Protein AF-A0A5T6Q8S5-F1 (afdb_monomer_lite)

Radius of gyration: 16.53 Å; chains: 1; bounding box: 40×35×41 Å

InterPro domains:
  IPR025686 Glucosyl transferase II [PF14264] (24-165)

Structure (mmCIF, N/CA/C/O backbone):
data_AF-A0A5T6Q8S5-F1
#
_entry.id   AF-A0A5T6Q8S5-F1
#
loop_
_atom_site.group_PDB
_atom_site.id
_atom_site.type_symbol
_atom_site.label_atom_id
_atom_site.label_alt_id
_atom_site.label_comp_id
_atom_site.label_asym_id
_atom_site.label_entity_id
_atom_site.label_seq_id
_atom_site.pdbx_PDB_ins_code
_atom_site.Cartn_x
_atom_site.Cartn_y
_atom_site.Cartn_z
_atom_site.occupancy
_atom_site.B_iso_or_equiv
_atom_site.auth_seq_id
_atom_site.auth_comp_id
_atom_site.auth_asym_id
_atom_site.auth_atom_id
_atom_site.pdbx_PDB_model_num
ATOM 1 N N . MET A 1 1 ? -15.394 -7.074 6.960 1.00 57.47 1 MET A N 1
ATOM 2 C CA . MET A 1 1 ? -15.512 -5.725 7.552 1.00 57.47 1 MET A CA 1
ATOM 3 C C . MET A 1 1 ? -16.306 -4.875 6.582 1.00 57.47 1 MET A C 1
ATOM 5 O O . MET A 1 1 ? -15.995 -4.905 5.400 1.00 57.47 1 MET A O 1
ATOM 9 N N . THR A 1 2 ? -17.356 -4.201 7.037 1.00 74.12 2 THR A N 1
ATOM 10 C CA . THR A 1 2 ? -18.148 -3.281 6.209 1.00 74.12 2 THR A CA 1
ATOM 11 C C . THR A 1 2 ? -17.717 -1.857 6.530 1.00 74.12 2 THR A C 1
ATOM 13 O O . THR A 1 2 ? -17.893 -1.431 7.667 1.00 74.12 2 THR A O 1
ATOM 16 N N . PHE A 1 3 ? -17.139 -1.140 5.562 1.00 82.19 3 PHE A N 1
ATOM 17 C CA . PHE A 1 3 ? -16.730 0.253 5.758 1.00 82.19 3 PHE A CA 1
ATOM 18 C C . PHE A 1 3 ? -17.935 1.134 6.076 1.00 82.19 3 PHE A C 1
ATOM 20 O O . PHE A 1 3 ? -18.895 1.192 5.294 1.00 82.19 3 PHE A O 1
ATOM 27 N N . ASN A 1 4 ? -17.869 1.828 7.210 1.00 88.19 4 ASN A N 1
ATOM 28 C CA . ASN A 1 4 ? -18.892 2.786 7.600 1.00 88.19 4 ASN A CA 1
ATOM 29 C C . ASN A 1 4 ? -18.729 4.102 6.805 1.00 88.19 4 ASN A C 1
ATOM 31 O O . ASN A 1 4 ? -17.845 4.245 5.954 1.00 88.19 4 ASN A O 1
ATOM 35 N N . ARG A 1 5 ? -19.622 5.075 7.024 1.00 90.00 5 ARG A N 1
ATOM 36 C CA . ARG A 1 5 ? -19.560 6.369 6.320 1.00 90.00 5 ARG A CA 1
ATOM 37 C C . ARG A 1 5 ? -18.253 7.117 6.610 1.00 90.00 5 ARG A C 1
ATOM 39 O O . ARG A 1 5 ? -17.670 7.669 5.679 1.00 90.00 5 ARG A O 1
ATOM 46 N N . ASN A 1 6 ? -17.795 7.096 7.860 1.00 90.62 6 ASN A N 1
ATOM 47 C CA . ASN A 1 6 ? -16.577 7.777 8.297 1.00 90.62 6 ASN A CA 1
ATOM 48 C C . ASN A 1 6 ? -15.329 7.146 7.670 1.00 90.62 6 ASN A C 1
ATOM 50 O O . ASN A 1 6 ? -14.449 7.874 7.230 1.00 90.62 6 ASN A O 1
ATOM 54 N N . ASP A 1 7 ? -15.285 5.822 7.510 1.00 92.00 7 ASP A N 1
ATOM 55 C CA . ASP A 1 7 ? -14.191 5.129 6.827 1.00 92.00 7 ASP A CA 1
ATOM 56 C C . ASP A 1 7 ? -14.129 5.496 5.343 1.00 92.00 7 ASP A C 1
ATOM 58 O O . ASP A 1 7 ? -13.052 5.736 4.808 1.00 92.00 7 ASP A O 1
ATOM 62 N N . LYS A 1 8 ? -15.282 5.584 4.668 1.00 92.38 8 LYS A N 1
ATOM 63 C CA . LYS A 1 8 ? -15.334 6.001 3.256 1.00 92.38 8 LYS A CA 1
ATOM 64 C C . LYS A 1 8 ? -14.854 7.441 3.082 1.00 92.38 8 LYS A C 1
ATOM 66 O O . LYS A 1 8 ? -14.092 7.721 2.159 1.00 92.38 8 LYS A O 1
ATOM 71 N N . MET A 1 9 ? -15.278 8.341 3.973 1.00 93.75 9 MET A N 1
ATOM 72 C CA . MET A 1 9 ? -14.815 9.731 3.976 1.00 93.75 9 MET A CA 1
ATOM 73 C C . MET A 1 9 ? -13.316 9.816 4.273 1.00 93.75 9 MET A C 1
ATOM 75 O O . MET A 1 9 ? -12.596 10.484 3.536 1.00 93.75 9 MET A O 1
ATOM 79 N N . PHE A 1 10 ? -12.841 9.083 5.283 1.00 96.06 10 PHE A N 1
ATOM 80 C CA . PHE A 1 10 ? -11.426 8.968 5.619 1.00 96.06 10 PHE A CA 1
ATOM 81 C C . PHE A 1 10 ? -10.603 8.504 4.416 1.00 96.06 10 PHE A C 1
ATOM 83 O O . PHE A 1 10 ? -9.681 9.205 4.020 1.00 96.06 10 PHE A O 1
ATOM 90 N N . VAL A 1 11 ? -10.960 7.373 3.795 1.00 96.44 11 VAL A N 1
ATOM 91 C CA . VAL A 1 11 ? -10.234 6.822 2.640 1.00 96.44 11 VAL A CA 1
ATOM 92 C C . VAL A 1 11 ? -10.198 7.833 1.499 1.00 96.44 11 VAL A C 1
ATOM 94 O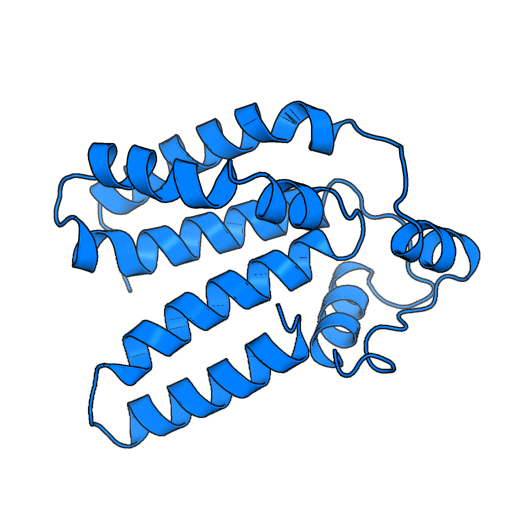 O . VAL A 1 11 ? -9.129 8.084 0.956 1.00 96.44 11 VAL A O 1
ATOM 97 N N . SER A 1 12 ? -11.332 8.455 1.162 1.00 95.38 12 SER A N 1
ATOM 98 C CA . SER A 1 12 ? -11.398 9.429 0.067 1.00 95.38 12 SER A CA 1
ATOM 99 C C . SER A 1 12 ? -10.518 10.654 0.324 1.00 95.38 12 SER A C 1
ATOM 101 O O . SER A 1 12 ? -9.769 11.067 -0.561 1.00 95.38 12 SER A O 1
ATOM 103 N N . ILE A 1 13 ? -10.611 11.250 1.515 1.00 95.94 13 ILE A N 1
ATOM 104 C CA . ILE A 1 13 ? -9.865 12.464 1.870 1.00 95.94 13 ILE A CA 1
ATOM 105 C C . ILE A 1 13 ? -8.377 12.142 1.992 1.00 95.94 13 ILE A C 1
ATOM 107 O O . ILE A 1 13 ? -7.543 12.831 1.408 1.00 95.94 13 ILE A O 1
ATOM 111 N N . PHE A 1 14 ? -8.042 11.075 2.715 1.00 97.12 14 PHE A N 1
ATOM 112 C CA . PHE A 1 14 ? -6.662 10.718 2.994 1.00 97.12 14 PHE A CA 1
ATOM 113 C C . PHE A 1 14 ? -5.923 10.264 1.737 1.00 97.12 14 PHE A C 1
ATOM 115 O O . PHE A 1 14 ? -4.826 10.749 1.484 1.00 97.12 14 PHE A O 1
ATOM 122 N N . LEU A 1 15 ? -6.539 9.425 0.895 1.00 97.25 15 LEU A N 1
ATOM 123 C CA . LEU A 1 15 ? -5.945 9.028 -0.384 1.00 97.25 15 LEU A CA 1
ATOM 124 C C . LEU A 1 15 ? -5.685 10.244 -1.280 1.00 97.25 15 LEU A C 1
ATOM 126 O O . LEU A 1 15 ? -4.617 10.341 -1.874 1.00 97.25 15 LEU A O 1
ATOM 130 N N . SER A 1 16 ? -6.620 11.199 -1.328 1.00 96.69 16 SER A N 1
ATOM 131 C CA . SER A 1 16 ? -6.440 12.435 -2.100 1.00 96.69 16 SER A CA 1
ATOM 132 C C . SER A 1 16 ? -5.249 13.251 -1.588 1.00 96.69 16 SER A C 1
ATOM 134 O O . SER A 1 16 ? -4.410 13.674 -2.378 1.00 96.69 16 SER A O 1
ATOM 136 N N . LEU A 1 17 ? -5.134 13.435 -0.268 1.00 96.88 17 LEU A N 1
ATOM 137 C CA . LEU A 1 17 ? -4.013 14.156 0.345 1.00 96.88 17 LEU A CA 1
ATOM 138 C C . LEU A 1 17 ? -2.671 13.469 0.085 1.00 96.88 17 LEU A C 1
ATOM 140 O O . LEU A 1 17 ? -1.695 14.134 -0.255 1.00 96.88 17 LEU A O 1
ATOM 144 N N . VAL A 1 18 ? -2.626 12.145 0.210 1.00 96.88 18 VAL A N 1
ATOM 145 C CA . VAL A 1 18 ? -1.412 11.356 -0.005 1.00 96.88 18 VAL A CA 1
ATOM 146 C C . VAL A 1 18 ? -0.983 11.385 -1.472 1.00 96.88 18 VAL A C 1
ATOM 148 O O . VAL A 1 18 ? 0.205 11.530 -1.745 1.00 96.88 18 VAL A O 1
ATOM 151 N N . LEU A 1 19 ? -1.922 11.330 -2.421 1.00 96.00 19 LEU A N 1
ATOM 152 C CA . LEU A 1 19 ? -1.626 11.486 -3.850 1.00 96.00 19 LEU A CA 1
ATOM 153 C C . LEU A 1 19 ? -1.123 12.894 -4.189 1.00 96.00 19 LEU A C 1
ATOM 155 O O . LEU A 1 19 ? -0.191 13.029 -4.974 1.00 96.00 19 LEU A O 1
ATOM 159 N N . ILE A 1 20 ? -1.695 13.938 -3.579 1.00 96.12 20 ILE A N 1
ATOM 160 C CA . ILE A 1 20 ? -1.201 15.317 -3.737 1.00 96.12 20 ILE A CA 1
ATOM 161 C C . ILE A 1 20 ? 0.223 15.435 -3.187 1.00 96.12 20 ILE A C 1
ATOM 163 O O . ILE A 1 20 ? 1.097 15.998 -3.840 1.00 96.12 20 ILE A O 1
ATOM 167 N N . TYR A 1 21 ? 0.470 14.882 -2.001 1.00 95.62 21 TYR A N 1
ATOM 168 C CA . TYR A 1 21 ? 1.780 14.919 -1.356 1.00 95.62 21 TYR A CA 1
ATOM 169 C C . TYR A 1 21 ? 2.853 14.163 -2.151 1.00 95.62 21 TYR A C 1
ATOM 171 O O . TYR A 1 21 ? 3.963 14.656 -2.324 1.00 95.62 21 TYR A O 1
ATOM 179 N N . THR A 1 22 ? 2.506 12.988 -2.678 1.00 95.69 22 THR A N 1
ATOM 180 C CA . THR A 1 22 ? 3.408 12.129 -3.464 1.00 95.69 22 THR A CA 1
ATOM 181 C C . THR A 1 22 ? 3.411 12.459 -4.957 1.00 95.69 22 THR A C 1
ATOM 183 O O . THR A 1 22 ? 4.074 11.776 -5.735 1.00 95.69 22 THR A O 1
ATOM 186 N N . PHE A 1 23 ? 2.739 13.536 -5.378 1.00 95.75 23 PHE A N 1
ATOM 187 C CA . PHE A 1 23 ? 2.680 13.957 -6.778 1.00 95.75 23 PHE A CA 1
ATOM 188 C C . PHE A 1 23 ? 4.058 14.096 -7.455 1.00 95.75 23 PHE A C 1
ATOM 190 O O . PHE A 1 23 ? 4.203 13.627 -8.588 1.00 95.75 23 PHE A O 1
ATOM 197 N N . PRO A 1 24 ? 5.104 14.642 -6.797 1.00 93.88 24 PRO A N 1
ATOM 198 C CA . PRO A 1 24 ? 6.442 14.664 -7.383 1.00 93.88 24 PRO A CA 1
ATOM 199 C C . PRO A 1 24 ? 6.972 13.261 -7.712 1.00 93.88 24 PRO A C 1
ATOM 201 O O . PRO A 1 24 ? 7.525 13.063 -8.791 1.00 93.88 24 PRO A O 1
ATOM 204 N N . LEU A 1 25 ? 6.730 12.273 -6.843 1.00 94.25 25 LEU A N 1
ATOM 205 C CA . LEU A 1 25 ? 7.166 10.886 -7.043 1.00 94.25 25 LEU A CA 1
ATOM 206 C C . LEU A 1 25 ? 6.424 10.219 -8.209 1.00 94.25 25 LEU A C 1
ATOM 208 O O . LEU A 1 25 ? 7.026 9.475 -8.976 1.00 94.25 25 LEU A O 1
ATOM 212 N N . LEU A 1 26 ? 5.142 10.547 -8.409 1.00 92.50 26 LEU A N 1
ATOM 213 C CA . LEU A 1 26 ? 4.349 10.047 -9.543 1.00 92.50 26 LEU A CA 1
ATOM 214 C C . LEU A 1 26 ? 4.885 10.514 -10.906 1.00 92.50 26 LEU A C 1
ATOM 216 O O . LEU A 1 26 ? 4.607 9.880 -11.922 1.00 92.50 26 LEU A O 1
ATOM 220 N N . THR A 1 27 ? 5.628 11.623 -10.937 1.00 90.69 27 THR A N 1
ATOM 221 C CA . THR A 1 27 ? 6.191 12.210 -12.167 1.00 90.69 27 THR A CA 1
ATOM 222 C C . THR A 1 27 ? 7.703 12.007 -12.295 1.00 90.69 27 THR A C 1
ATOM 224 O O . THR A 1 27 ? 8.291 12.337 -13.329 1.00 90.69 27 THR A O 1
ATOM 227 N N . GLN A 1 28 ? 8.343 11.441 -11.270 1.00 88.06 28 GLN A N 1
ATOM 228 C CA . GLN A 1 28 ? 9.780 11.217 -11.231 1.00 88.06 28 GLN A CA 1
ATOM 229 C C . GLN A 1 28 ? 10.208 10.135 -12.229 1.00 88.06 28 GLN A C 1
ATOM 231 O O . GLN A 1 28 ? 9.657 9.038 -12.288 1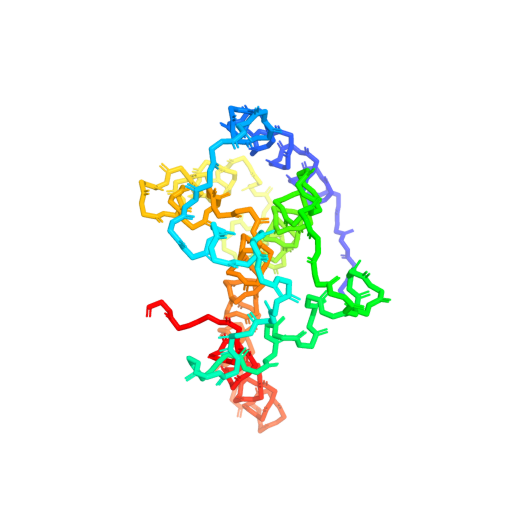.00 88.06 28 GLN A O 1
ATOM 236 N N . GLN A 1 29 ? 11.268 10.427 -12.984 1.00 82.75 29 GLN A N 1
ATOM 237 C CA . GLN A 1 29 ? 11.864 9.478 -13.932 1.00 82.75 29 GLN A CA 1
ATOM 238 C C . GLN A 1 29 ? 13.159 8.836 -13.419 1.00 82.75 29 GLN A C 1
ATOM 240 O O . GLN A 1 29 ? 13.658 7.901 -14.041 1.00 82.75 29 GLN A O 1
ATOM 245 N N . ALA A 1 30 ? 13.697 9.315 -12.296 1.00 88.19 30 ALA A N 1
ATOM 246 C CA . ALA A 1 30 ? 14.935 8.806 -11.720 1.00 88.19 30 ALA A CA 1
ATOM 247 C C . ALA A 1 30 ? 14.744 7.420 -11.086 1.00 88.19 30 ALA A C 1
ATOM 249 O O . ALA A 1 30 ? 13.735 7.169 -10.429 1.00 88.19 30 ALA A O 1
ATOM 250 N N . TYR A 1 31 ? 15.743 6.561 -11.279 1.00 91.81 31 TYR A N 1
ATOM 251 C CA . TYR A 1 31 ? 15.834 5.228 -10.692 1.00 91.81 31 TYR A CA 1
ATOM 252 C C . TYR A 1 31 ? 16.733 5.247 -9.457 1.00 91.81 31 TYR A C 1
ATOM 254 O O . TYR A 1 31 ? 17.793 5.880 -9.478 1.00 91.81 31 TYR A O 1
ATOM 262 N N . TYR A 1 32 ? 16.353 4.497 -8.424 1.00 90.62 32 TYR A N 1
ATOM 263 C CA . TYR A 1 32 ? 17.302 4.081 -7.393 1.00 90.62 32 TYR A CA 1
ATOM 264 C C . TYR A 1 32 ? 18.249 3.010 -7.940 1.00 90.62 32 TYR A C 1
ATOM 266 O O . TYR A 1 32 ? 18.016 2.437 -9.005 1.00 90.62 32 TYR A O 1
ATOM 274 N N . ILE A 1 33 ? 19.337 2.730 -7.219 1.00 89.50 33 ILE A N 1
ATOM 275 C CA . ILE A 1 33 ? 20.350 1.763 -7.665 1.00 89.50 33 ILE A CA 1
ATOM 276 C C . ILE A 1 33 ? 19.756 0.357 -7.874 1.00 89.50 33 ILE A C 1
ATOM 278 O O . ILE A 1 33 ? 20.053 -0.296 -8.876 1.00 89.50 33 ILE A O 1
ATOM 282 N N . ASP A 1 34 ? 18.828 -0.047 -7.004 1.00 87.44 34 ASP A N 1
ATOM 283 C CA . ASP A 1 34 ? 18.099 -1.316 -7.097 1.00 87.44 34 ASP A CA 1
ATOM 284 C C . ASP A 1 34 ? 17.120 -1.348 -8.279 1.00 87.44 34 ASP A C 1
ATOM 286 O O . ASP A 1 34 ? 16.980 -2.383 -8.945 1.00 87.44 34 ASP A O 1
ATOM 290 N N . ASP A 1 35 ? 16.473 -0.213 -8.566 1.00 93.12 35 ASP A N 1
ATOM 291 C CA . ASP A 1 35 ? 15.563 -0.068 -9.702 1.00 93.12 35 ASP A CA 1
ATOM 292 C C . ASP A 1 35 ? 16.338 -0.080 -11.030 1.00 93.12 35 ASP A C 1
ATOM 294 O O . ASP A 1 35 ? 15.883 -0.661 -12.016 1.00 93.12 35 ASP A O 1
ATOM 298 N N . LEU A 1 36 ? 17.531 0.528 -11.064 1.00 92.94 36 LEU A N 1
ATOM 299 C CA . LEU A 1 36 ? 18.382 0.570 -12.251 1.00 92.94 36 LEU A CA 1
ATOM 300 C C . LEU A 1 36 ? 18.786 -0.843 -12.677 1.00 92.94 36 LEU A C 1
ATOM 302 O O . LEU A 1 36 ? 18.630 -1.190 -13.847 1.00 92.94 36 LEU A O 1
ATOM 306 N N . GLY A 1 37 ? 19.239 -1.683 -11.741 1.00 91.31 37 GLY A N 1
ATOM 307 C CA . GLY A 1 37 ? 19.571 -3.078 -12.041 1.00 91.31 37 GLY A CA 1
ATOM 308 C C . GLY A 1 37 ? 18.385 -3.837 -12.645 1.00 91.31 37 GLY A C 1
ATOM 309 O O . GLY A 1 37 ? 18.526 -4.508 -13.668 1.00 91.31 37 GLY A O 1
ATOM 310 N N . ARG A 1 38 ? 17.188 -3.662 -12.081 1.00 92.38 38 ARG A N 1
ATOM 311 C CA . ARG A 1 38 ? 15.953 -4.285 -12.588 1.00 92.38 38 ARG A CA 1
ATOM 312 C C . ARG A 1 38 ? 15.572 -3.784 -13.969 1.00 92.38 38 ARG A C 1
ATOM 314 O O . ARG A 1 38 ? 15.249 -4.593 -14.831 1.00 92.38 38 ARG A O 1
ATOM 321 N N . SER A 1 39 ? 15.696 -2.480 -14.202 1.00 92.88 39 SER A N 1
ATOM 322 C CA . SER A 1 39 ? 15.410 -1.866 -15.500 1.00 92.88 39 SER A CA 1
ATOM 323 C C . SER A 1 39 ? 16.329 -2.372 -16.619 1.00 92.88 39 SER A C 1
ATOM 325 O O . SER A 1 39 ? 15.909 -2.444 -17.771 1.00 92.88 39 SER A O 1
ATOM 327 N N . LEU A 1 40 ? 17.572 -2.744 -16.285 1.00 92.88 40 LEU A N 1
ATOM 328 C CA . LEU A 1 40 ? 18.569 -3.212 -17.248 1.00 92.88 40 LEU A CA 1
ATOM 329 C C . LEU A 1 40 ? 18.469 -4.718 -17.512 1.00 92.88 40 LEU A C 1
ATOM 331 O O . LEU A 1 40 ? 18.596 -5.146 -18.657 1.00 92.88 40 LEU A O 1
ATOM 335 N N . TYR A 1 41 ? 18.270 -5.519 -16.463 1.00 92.56 41 TYR A N 1
ATOM 336 C CA . TYR A 1 41 ? 18.345 -6.981 -16.551 1.00 92.56 41 TYR A CA 1
ATOM 337 C C . TYR A 1 41 ? 16.979 -7.675 -16.583 1.00 92.56 41 TYR A C 1
ATOM 339 O O . TYR A 1 41 ? 16.905 -8.842 -16.962 1.00 92.56 41 TYR A O 1
ATOM 347 N N . GLY A 1 42 ? 15.899 -7.0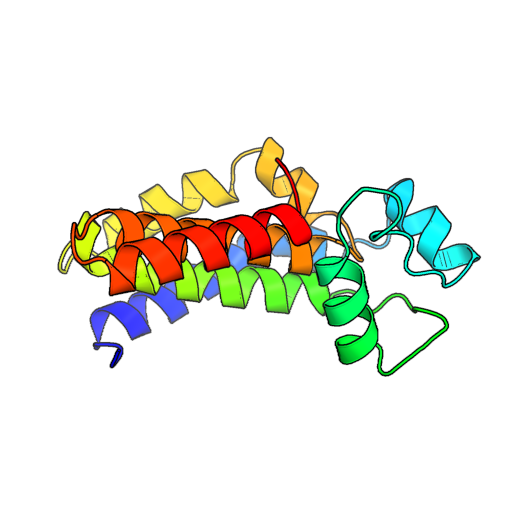01 -16.176 1.00 92.25 42 GLY A N 1
ATOM 348 C CA . GLY A 1 42 ? 14.544 -7.558 -16.192 1.00 92.25 42 GLY A CA 1
ATOM 349 C C . GLY A 1 42 ? 14.326 -8.746 -15.244 1.00 92.25 42 GLY A C 1
ATOM 350 O O . GLY A 1 42 ? 13.369 -9.503 -15.420 1.00 92.25 42 GLY A O 1
ATOM 351 N N . GLY A 1 43 ? 15.205 -8.936 -14.258 1.00 92.12 43 GLY A N 1
ATOM 352 C CA . GLY A 1 43 ? 15.095 -9.977 -13.232 1.00 92.12 43 GLY A CA 1
ATOM 353 C C . GLY A 1 43 ? 14.368 -9.491 -11.977 1.00 92.12 43 GLY A C 1
ATOM 354 O O . GLY A 1 43 ? 14.398 -8.306 -11.670 1.00 92.12 43 GLY A O 1
ATOM 355 N N . LEU A 1 44 ? 13.744 -10.412 -11.235 1.00 90.50 44 LEU A N 1
ATOM 356 C CA . LEU A 1 44 ? 13.039 -10.103 -9.982 1.00 90.50 44 LEU A CA 1
ATOM 357 C C . LEU A 1 44 ? 14.026 -9.768 -8.844 1.00 90.50 44 LEU A C 1
ATOM 359 O O . LEU A 1 44 ? 14.042 -8.658 -8.315 1.00 90.50 44 LEU A O 1
ATOM 363 N N . GLY A 1 45 ? 14.898 -10.719 -8.492 1.00 90.06 45 GLY A N 1
ATOM 364 C CA . GLY A 1 45 ? 16.005 -10.528 -7.545 1.00 90.06 45 GLY A CA 1
ATOM 365 C C . GLY A 1 45 ? 15.606 -10.238 -6.089 1.00 90.06 45 GLY A C 1
ATOM 366 O O . GLY A 1 45 ? 16.482 -9.974 -5.264 1.00 90.06 45 GLY A O 1
ATOM 367 N N . TRP A 1 46 ? 14.317 -10.258 -5.723 1.00 94.69 46 TRP A N 1
ATOM 368 C CA . TRP A 1 46 ? 13.899 -10.035 -4.335 1.00 94.69 46 TRP A CA 1
ATOM 369 C C . TRP A 1 46 ? 14.062 -11.294 -3.483 1.00 94.69 46 TRP A C 1
ATOM 371 O O . TRP A 1 46 ? 14.477 -11.183 -2.328 1.00 94.69 46 TRP A O 1
ATOM 381 N N . SER A 1 47 ? 13.848 -12.492 -4.042 1.00 94.75 47 SER A N 1
ATOM 382 C CA . SER A 1 47 ? 14.074 -13.757 -3.317 1.00 94.75 47 SER A CA 1
ATOM 383 C C . SER A 1 47 ? 15.500 -13.907 -2.780 1.00 94.75 47 SER A C 1
ATOM 385 O O . SER A 1 47 ? 15.676 -14.401 -1.668 1.00 94.75 47 SER A O 1
ATOM 387 N N . GLU A 1 48 ? 16.512 -13.438 -3.517 1.00 92.00 48 GLU A N 1
ATOM 388 C CA . GLU A 1 48 ? 17.923 -13.474 -3.089 1.00 92.00 48 GLU A CA 1
ATOM 389 C C . GLU A 1 48 ? 18.170 -12.644 -1.820 1.00 92.00 48 GLU A C 1
ATOM 391 O O . GLU A 1 48 ? 19.052 -12.956 -1.026 1.00 92.00 48 GLU A O 1
ATOM 396 N N . ASN A 1 49 ? 17.325 -11.638 -1.588 1.00 90.88 49 ASN A N 1
ATOM 397 C CA . ASN A 1 49 ? 17.335 -10.784 -0.405 1.00 90.88 49 ASN A CA 1
ATOM 398 C C . ASN A 1 49 ? 16.341 -11.257 0.672 1.00 90.88 49 ASN A C 1
ATOM 400 O O . ASN A 1 49 ? 15.941 -10.477 1.532 1.00 90.88 49 ASN A O 1
ATOM 404 N N . GLY A 1 50 ? 15.865 -12.505 0.604 1.00 93.69 50 GLY A N 1
ATOM 405 C CA . GLY A 1 50 ? 14.887 -13.037 1.555 1.00 93.69 50 GLY A CA 1
ATOM 406 C C . GLY A 1 50 ? 13.484 -12.440 1.407 1.00 93.69 50 GLY A C 1
ATOM 407 O O . GLY A 1 50 ? 12.696 -12.505 2.349 1.00 93.69 50 GLY A O 1
ATOM 408 N N . ARG A 1 51 ? 13.156 -11.869 0.239 1.00 96.19 51 ARG A N 1
ATOM 409 C CA . ARG A 1 51 ? 11.853 -11.256 -0.069 1.00 96.19 51 ARG A CA 1
ATOM 410 C C . ARG A 1 51 ? 11.082 -12.049 -1.150 1.00 96.19 51 ARG A C 1
ATOM 412 O O . ARG A 1 51 ? 10.752 -11.500 -2.201 1.00 96.19 51 ARG A O 1
ATOM 419 N N . PRO A 1 52 ? 10.783 -13.349 -0.945 1.00 96.94 52 PRO A N 1
ATOM 420 C CA . PRO A 1 52 ? 10.181 -14.192 -1.982 1.00 96.94 52 PRO A CA 1
ATOM 421 C C . PRO A 1 52 ? 8.742 -13.800 -2.336 1.00 96.94 52 PRO A C 1
ATOM 423 O O . PRO A 1 52 ? 8.285 -14.058 -3.448 1.00 96.94 52 PRO A O 1
ATOM 426 N N . LEU A 1 53 ? 8.006 -13.157 -1.422 1.00 97.31 53 LEU A N 1
ATOM 427 C CA . LEU A 1 53 ? 6.647 -12.710 -1.724 1.00 97.31 53 LEU A CA 1
ATOM 428 C C . LEU A 1 53 ? 6.659 -11.478 -2.641 1.00 97.31 53 LEU A C 1
ATOM 430 O O . LEU A 1 53 ? 5.730 -11.303 -3.425 1.00 97.31 53 LEU A O 1
ATOM 434 N N . ALA A 1 54 ? 7.723 -10.667 -2.602 1.00 97.06 54 ALA A N 1
ATOM 435 C CA . ALA A 1 54 ? 7.893 -9.548 -3.525 1.00 97.06 54 ALA A CA 1
ATOM 436 C C . ALA A 1 54 ? 8.064 -10.031 -4.977 1.00 97.06 54 ALA A C 1
ATOM 438 O O . ALA A 1 54 ? 7.386 -9.507 -5.859 1.00 97.06 54 ALA A O 1
ATOM 439 N N . ASP A 1 55 ? 8.855 -11.089 -5.205 1.00 96.69 55 ASP A N 1
ATOM 440 C CA . ASP A 1 55 ? 8.988 -11.745 -6.517 1.00 96.69 55 ASP A CA 1
ATOM 441 C C . ASP A 1 55 ? 7.620 -12.179 -7.068 1.00 96.69 55 ASP A C 1
ATOM 443 O O . ASP A 1 55 ? 7.274 -11.861 -8.205 1.00 96.69 55 ASP A O 1
ATOM 447 N N . VAL A 1 56 ? 6.820 -12.875 -6.250 1.00 97.06 56 VAL A N 1
ATOM 448 C CA . VAL A 1 56 ? 5.494 -13.372 -6.652 1.00 97.06 56 VAL A CA 1
ATOM 449 C C . VAL A 1 56 ? 4.559 -12.222 -7.016 1.00 97.06 56 VAL A C 1
ATOM 451 O O . VAL A 1 56 ? 3.903 -12.267 -8.056 1.00 97.06 56 VAL A O 1
ATOM 454 N N . ILE A 1 57 ? 4.494 -11.183 -6.181 1.00 97.06 57 ILE A N 1
ATOM 455 C CA . ILE A 1 57 ? 3.619 -10.033 -6.430 1.00 97.06 57 ILE A CA 1
ATOM 456 C C . ILE A 1 57 ? 4.032 -9.315 -7.707 1.00 97.06 57 ILE A C 1
ATOM 458 O O . ILE A 1 57 ? 3.170 -9.034 -8.543 1.00 97.06 57 ILE A O 1
ATOM 462 N N . PHE A 1 58 ? 5.329 -9.059 -7.886 1.00 95.81 58 PHE A N 1
ATOM 463 C CA . PHE A 1 58 ? 5.797 -8.338 -9.059 1.00 95.81 58 PHE A CA 1
ATOM 464 C C . PHE A 1 58 ? 5.603 -9.153 -10.345 1.00 95.81 58 PHE A C 1
ATOM 466 O O . PHE A 1 58 ? 5.158 -8.616 -11.356 1.00 95.81 58 PHE A O 1
ATOM 473 N N . TYR A 1 59 ? 5.835 -10.468 -10.298 1.00 96.69 59 TYR A N 1
ATOM 474 C CA . TYR A 1 59 ? 5.562 -11.367 -11.420 1.00 96.69 59 TYR A CA 1
ATOM 475 C C . TYR A 1 59 ? 4.089 -11.324 -11.855 1.00 96.69 59 TYR A C 1
ATOM 477 O O . TYR A 1 59 ? 3.800 -11.274 -13.052 1.00 96.69 59 TYR A O 1
ATOM 485 N N . ILE A 1 60 ? 3.156 -11.306 -10.893 1.00 96.44 60 ILE A N 1
ATOM 486 C CA . ILE A 1 60 ? 1.713 -11.251 -11.169 1.00 96.44 60 ILE A CA 1
ATOM 487 C C . ILE A 1 60 ? 1.327 -9.918 -11.817 1.00 96.44 60 ILE A C 1
ATOM 489 O O . ILE A 1 60 ? 0.657 -9.928 -12.847 1.00 96.44 60 ILE A O 1
ATOM 493 N N . ILE A 1 61 ? 1.741 -8.780 -11.249 1.00 96.12 61 ILE A N 1
ATOM 494 C CA . ILE A 1 61 ? 1.357 -7.460 -11.787 1.00 96.12 61 ILE A CA 1
ATOM 495 C C . ILE A 1 61 ? 2.042 -7.144 -13.124 1.00 96.12 61 ILE A C 1
ATOM 497 O O . ILE A 1 61 ? 1.474 -6.417 -13.933 1.00 96.12 61 ILE A O 1
ATOM 501 N N . ASN A 1 62 ? 3.239 -7.692 -13.362 1.00 95.94 62 ASN A N 1
ATOM 502 C CA . ASN A 1 62 ? 3.980 -7.536 -14.616 1.00 95.94 62 ASN A CA 1
ATOM 503 C C . ASN A 1 62 ? 3.530 -8.530 -15.700 1.00 95.94 62 ASN A C 1
ATOM 505 O O . ASN A 1 62 ? 3.937 -8.402 -16.849 1.00 95.94 62 ASN A O 1
ATOM 509 N N . PHE A 1 63 ? 2.690 -9.513 -15.362 1.00 95.25 63 PHE A N 1
ATOM 510 C CA . PHE A 1 63 ? 2.273 -10.598 -16.258 1.00 95.25 63 PHE A CA 1
ATOM 511 C C . PHE A 1 63 ? 3.433 -11.450 -16.803 1.00 95.25 63 PHE A C 1
ATOM 513 O O . PHE A 1 63 ? 3.377 -11.943 -17.930 1.00 95.25 63 PHE A O 1
ATOM 520 N N . GLY A 1 64 ? 4.473 -11.670 -15.995 1.00 94.19 64 GLY A N 1
ATOM 521 C CA . GLY A 1 64 ? 5.591 -12.548 -16.344 1.00 94.19 64 GLY A CA 1
ATOM 522 C C . GLY A 1 64 ? 6.961 -11.879 -16.289 1.00 94.19 64 GLY A C 1
ATOM 523 O O . GLY A 1 64 ? 7.168 -10.925 -15.542 1.00 94.19 64 GLY A O 1
ATOM 524 N N . LEU A 1 65 ? 7.903 -12.417 -17.072 1.00 93.94 65 LEU A N 1
ATOM 525 C CA . LEU A 1 65 ? 9.279 -11.930 -17.220 1.00 93.94 65 LEU A CA 1
ATOM 526 C C . LEU A 1 65 ? 9.592 -11.624 -18.695 1.00 93.94 65 LEU A C 1
ATOM 528 O O . LEU A 1 65 ? 9.007 -12.270 -19.569 1.00 93.94 65 LEU A O 1
ATOM 532 N N . PRO A 1 66 ? 10.550 -10.725 -18.989 1.00 94.19 66 PRO A N 1
ATOM 533 C CA . PRO A 1 66 ? 11.306 -9.891 -18.045 1.00 94.19 66 PRO A CA 1
ATOM 534 C C . PRO A 1 66 ? 10.427 -8.835 -17.362 1.00 94.19 66 PRO A C 1
ATOM 536 O O . PRO A 1 66 ? 9.409 -8.415 -17.914 1.00 94.19 66 PRO A O 1
ATOM 539 N N . ILE A 1 67 ? 10.809 -8.413 -16.154 1.00 94.50 67 ILE A N 1
ATOM 540 C CA . ILE A 1 67 ? 10.121 -7.296 -15.503 1.00 94.50 67 ILE A CA 1
ATOM 541 C C . ILE A 1 67 ? 10.400 -5.978 -16.213 1.00 94.50 67 ILE A C 1
ATOM 543 O O . ILE A 1 67 ? 11.501 -5.744 -16.706 1.00 94.50 67 ILE A O 1
ATOM 547 N N . THR A 1 68 ? 9.378 -5.130 -16.262 1.00 93.62 68 THR A N 1
ATOM 548 C CA . THR A 1 68 ? 9.419 -3.816 -16.904 1.00 93.62 68 THR A CA 1
ATOM 549 C C . THR A 1 68 ? 9.097 -2.717 -15.898 1.00 93.62 68 THR A C 1
ATOM 551 O O . THR A 1 68 ? 8.530 -2.988 -14.836 1.00 93.62 68 THR A O 1
ATOM 554 N N . ASP A 1 69 ? 9.465 -1.474 -16.214 1.00 93.88 69 ASP A N 1
ATOM 555 C CA . ASP A 1 69 ? 9.080 -0.327 -15.392 1.00 93.88 69 ASP A CA 1
ATOM 556 C C . ASP A 1 69 ? 7.569 -0.076 -15.539 1.00 93.88 69 ASP A C 1
ATOM 558 O O . ASP A 1 69 ? 7.105 0.438 -16.556 1.00 93.88 69 ASP A O 1
ATOM 562 N N . LEU A 1 70 ? 6.807 -0.454 -14.510 1.00 94.88 70 LEU A N 1
ATOM 563 C CA . LEU A 1 70 ? 5.359 -0.241 -14.422 1.00 94.88 70 LEU A CA 1
ATOM 564 C C . LEU A 1 70 ? 4.997 1.115 -13.798 1.00 94.88 70 LEU A C 1
ATOM 566 O O . LEU A 1 70 ? 3.822 1.363 -13.518 1.00 94.88 70 LEU A O 1
ATOM 570 N N . SER A 1 71 ? 5.972 1.986 -13.522 1.00 92.88 71 SER A N 1
ATOM 571 C CA . SER A 1 71 ? 5.719 3.281 -12.886 1.00 92.88 71 SER A CA 1
ATOM 572 C C . SER A 1 71 ? 4.655 4.085 -13.641 1.00 92.88 71 SER A C 1
ATOM 574 O O . SER A 1 71 ? 4.697 4.157 -14.870 1.00 92.88 71 SER A O 1
ATOM 576 N N . PRO A 1 72 ? 3.710 4.732 -12.933 1.00 95.25 72 PRO A N 1
ATOM 577 C CA . PRO A 1 72 ? 3.610 4.882 -11.473 1.00 95.25 72 PRO A CA 1
ATOM 578 C C . PRO A 1 72 ? 2.710 3.832 -10.779 1.00 95.25 72 PRO A C 1
ATOM 580 O O . PRO A 1 72 ? 2.254 4.058 -9.655 1.00 95.25 72 PRO A O 1
ATOM 583 N N . LEU A 1 73 ? 2.402 2.699 -11.424 1.00 96.19 73 LEU A N 1
ATOM 584 C CA . LEU A 1 73 ? 1.431 1.721 -10.915 1.00 96.19 73 LEU A CA 1
ATOM 585 C C . LEU A 1 73 ? 1.785 1.161 -9.522 1.00 96.19 73 LEU A C 1
ATOM 587 O O . LEU A 1 73 ? 0.889 1.170 -8.670 1.00 96.19 73 LEU A O 1
ATOM 591 N N . PRO A 1 74 ? 3.030 0.715 -9.233 1.00 96.44 74 PRO A N 1
ATOM 592 C CA . PRO A 1 74 ? 3.374 0.185 -7.912 1.00 96.44 74 PRO A CA 1
ATOM 593 C C . PRO A 1 74 ? 3.133 1.197 -6.786 1.00 96.44 74 PRO A C 1
ATOM 595 O O . PRO A 1 74 ? 2.550 0.845 -5.760 1.00 96.44 74 PRO A O 1
ATOM 598 N N . LEU A 1 75 ? 3.463 2.471 -7.020 1.00 97.06 75 LEU A N 1
ATOM 599 C CA . LEU A 1 75 ? 3.237 3.551 -6.064 1.00 97.06 75 LEU A CA 1
ATOM 600 C C . LEU A 1 75 ? 1.738 3.762 -5.804 1.00 97.06 75 LEU A C 1
ATOM 602 O O . LEU A 1 75 ? 1.306 3.745 -4.654 1.00 97.06 75 LEU A O 1
ATOM 606 N N . ILE A 1 76 ? 0.913 3.892 -6.850 1.00 97.38 76 ILE A N 1
ATOM 607 C CA . ILE A 1 76 ? -0.538 4.116 -6.693 1.00 97.38 76 ILE A CA 1
ATOM 608 C C . ILE A 1 76 ? -1.202 2.950 -5.946 1.00 97.38 76 ILE A C 1
ATOM 610 O O . ILE A 1 76 ? -2.008 3.170 -5.034 1.00 97.38 76 ILE A O 1
ATOM 614 N N . LEU A 1 77 ? -0.862 1.709 -6.304 1.00 97.81 77 LEU A N 1
ATOM 615 C CA . LEU A 1 77 ? -1.385 0.521 -5.628 1.00 97.81 77 LEU A CA 1
ATOM 616 C C . LEU A 1 77 ? -0.912 0.453 -4.172 1.00 97.81 77 LEU A C 1
ATOM 618 O O . LEU A 1 77 ? -1.725 0.191 -3.284 1.00 97.81 77 LEU A O 1
ATOM 622 N N . GLY A 1 78 ? 0.364 0.745 -3.918 1.00 97.31 78 GLY A N 1
ATOM 623 C CA . GLY A 1 78 ? 0.946 0.760 -2.579 1.00 97.31 78 GLY A CA 1
ATOM 624 C C . GLY A 1 78 ? 0.243 1.757 -1.660 1.00 97.31 78 GLY A C 1
ATOM 625 O O . GLY A 1 78 ? -0.247 1.375 -0.595 1.00 97.31 78 GLY A O 1
ATOM 626 N N . LEU A 1 79 ? 0.090 3.006 -2.109 1.00 97.38 79 LEU A N 1
ATOM 627 C CA . LEU A 1 79 ? -0.623 4.051 -1.368 1.00 97.38 79 LEU A CA 1
ATOM 628 C C . LEU A 1 79 ? -2.079 3.657 -1.100 1.00 97.38 79 LEU A C 1
ATOM 630 O O . LEU A 1 79 ? -2.572 3.824 0.015 1.00 97.38 79 LEU A O 1
ATOM 634 N N . THR A 1 80 ? -2.760 3.082 -2.093 1.00 97.38 80 THR A N 1
ATOM 635 C CA . THR A 1 80 ? -4.155 2.639 -1.950 1.00 97.38 80 THR A CA 1
ATOM 636 C C . THR A 1 80 ? -4.290 1.565 -0.872 1.00 97.38 80 THR A C 1
ATOM 638 O O . THR A 1 80 ? -5.133 1.682 0.020 1.00 97.38 80 THR A O 1
ATOM 641 N N . VAL A 1 81 ? -3.443 0.533 -0.912 1.00 96.88 81 VAL A N 1
ATOM 642 C CA . VAL A 1 81 ? -3.462 -0.549 0.080 1.00 96.88 81 VAL A CA 1
ATOM 643 C C . VAL A 1 81 ? -3.118 -0.026 1.474 1.00 96.88 81 VAL A C 1
ATOM 645 O O . VAL A 1 81 ? -3.790 -0.383 2.446 1.00 96.88 81 VAL A O 1
ATOM 648 N N . LEU A 1 82 ? -2.135 0.870 1.579 1.00 96.12 82 LEU A N 1
ATOM 649 C CA . LEU A 1 82 ? -1.758 1.488 2.845 1.00 96.12 82 LEU A CA 1
ATOM 650 C C . LEU A 1 82 ? -2.925 2.286 3.448 1.00 96.12 82 LEU A C 1
ATOM 652 O O . LEU A 1 82 ? -3.281 2.061 4.605 1.00 96.12 82 LEU A O 1
ATOM 656 N N . VAL A 1 83 ? -3.588 3.145 2.667 1.00 96.94 83 VAL A N 1
ATOM 657 C CA . VAL A 1 83 ? -4.753 3.925 3.126 1.00 96.94 83 VAL A CA 1
ATOM 658 C C . VAL A 1 83 ? -5.892 3.016 3.596 1.00 96.94 83 VAL A C 1
ATOM 660 O O . VAL A 1 83 ? -6.488 3.263 4.646 1.00 96.94 83 VAL A O 1
ATOM 663 N N . ILE A 1 84 ? -6.172 1.933 2.866 1.00 95.81 84 ILE A N 1
ATOM 664 C CA . ILE A 1 84 ? -7.191 0.946 3.250 1.00 95.81 84 ILE A CA 1
ATOM 665 C C . ILE A 1 84 ? -6.820 0.259 4.574 1.00 95.81 84 ILE A C 1
ATOM 667 O O . ILE A 1 84 ? -7.680 0.084 5.441 1.00 95.81 84 ILE A O 1
ATOM 671 N N . SER A 1 85 ? -5.548 -0.100 4.768 1.00 95.25 85 SER A N 1
ATOM 672 C CA . SER A 1 85 ? -5.073 -0.721 6.013 1.00 95.25 85 SER A CA 1
ATOM 673 C C . SER A 1 85 ? -5.155 0.223 7.218 1.00 95.25 85 SER A C 1
ATOM 675 O O . SER A 1 85 ? -5.482 -0.199 8.328 1.00 95.25 85 SER A O 1
ATOM 677 N N . LEU A 1 86 ? -4.950 1.522 7.001 1.00 95.44 86 LEU A N 1
ATOM 678 C CA . LEU A 1 86 ? -5.100 2.535 8.040 1.00 95.44 86 LEU A CA 1
ATOM 679 C C . LEU A 1 86 ? -6.574 2.772 8.370 1.00 95.44 86 LEU A C 1
ATOM 681 O O . LEU A 1 86 ? -6.925 2.852 9.543 1.00 95.44 86 LEU A O 1
ATOM 685 N N . ALA A 1 87 ? -7.464 2.762 7.373 1.00 94.75 87 ALA A N 1
ATOM 686 C CA . ALA A 1 87 ? -8.910 2.792 7.605 1.00 94.75 87 ALA A CA 1
ATOM 687 C C . ALA A 1 87 ? -9.379 1.592 8.449 1.00 94.75 87 ALA A C 1
ATOM 689 O O . ALA A 1 87 ? -10.246 1.737 9.308 1.00 94.75 87 ALA A O 1
ATOM 690 N N . TYR A 1 88 ? -8.765 0.418 8.262 1.00 92.69 88 TYR A N 1
ATOM 691 C CA . TYR A 1 88 ? -9.061 -0.789 9.037 1.00 92.69 88 TYR A CA 1
ATOM 692 C C . TYR A 1 88 ? -8.772 -0.643 10.543 1.00 92.69 88 TYR A C 1
ATOM 694 O O . TYR A 1 88 ? -9.471 -1.265 11.347 1.00 92.69 88 TYR A O 1
ATOM 702 N N . ILE A 1 89 ? -7.776 0.158 10.943 1.00 92.88 89 ILE A N 1
ATOM 703 C CA . ILE A 1 89 ? -7.432 0.397 12.359 1.00 92.88 89 ILE A CA 1
ATOM 704 C C . ILE A 1 89 ? -7.927 1.755 12.890 1.00 92.88 89 ILE A C 1
ATOM 706 O O . ILE A 1 89 ? -8.001 1.947 14.101 1.00 92.88 89 ILE A O 1
ATOM 710 N N . ARG A 1 90 ? -8.320 2.676 12.002 1.00 93.88 90 ARG A N 1
ATOM 711 C CA . ARG A 1 90 ? -8.772 4.043 12.309 1.00 93.88 90 ARG A CA 1
ATOM 712 C C . ARG A 1 90 ? -9.844 4.094 13.393 1.00 93.88 90 ARG A C 1
ATOM 714 O O . ARG A 1 90 ? -9.655 4.794 14.378 1.00 93.88 90 ARG A O 1
ATOM 721 N N . ASP A 1 91 ? -10.942 3.360 13.210 1.00 91.12 91 ASP A N 1
ATOM 722 C CA . ASP A 1 91 ? -12.076 3.333 14.151 1.00 91.12 91 ASP A CA 1
ATOM 723 C C . ASP A 1 91 ? -11.628 2.919 15.561 1.00 91.12 91 ASP A C 1
ATOM 725 O O . ASP A 1 91 ? -11.974 3.539 16.559 1.00 91.12 91 ASP A O 1
ATOM 729 N N . TYR A 1 92 ? -10.732 1.936 15.643 1.00 90.31 92 TYR A N 1
ATOM 730 C CA . TYR A 1 92 ? -10.203 1.470 16.921 1.00 90.31 92 TYR A CA 1
ATOM 731 C C . TYR A 1 92 ? -9.354 2.527 17.649 1.00 90.31 92 TYR A C 1
ATOM 733 O O . TYR A 1 92 ? -9.363 2.573 18.875 1.00 90.31 92 TYR A O 1
ATOM 741 N N . LEU A 1 93 ? -8.613 3.361 16.913 1.00 92.69 93 LEU A N 1
ATOM 742 C CA . LEU A 1 93 ? -7.708 4.360 17.494 1.00 92.69 93 LEU A CA 1
ATOM 743 C C . LEU A 1 93 ? -8.373 5.722 17.729 1.00 92.69 93 LEU A C 1
ATOM 745 O O . LEU A 1 93 ? -8.015 6.413 18.678 1.00 92.69 93 LEU A O 1
ATOM 749 N N . PHE A 1 94 ? -9.314 6.112 16.869 1.00 94.19 94 PHE A N 1
ATOM 750 C CA . PHE A 1 94 ? -9.861 7.472 16.815 1.00 94.19 94 PHE A CA 1
A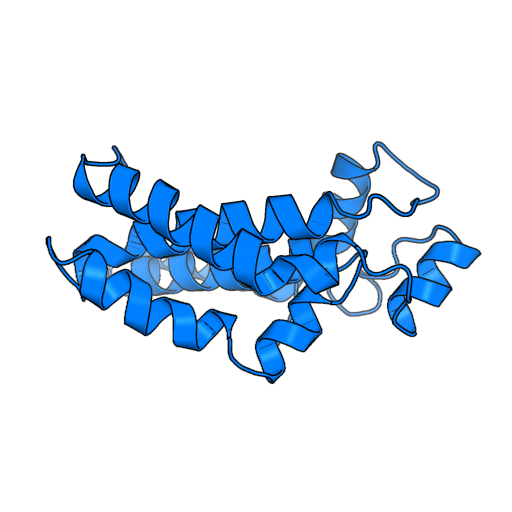TOM 751 C C . PHE A 1 94 ? -11.399 7.525 16.859 1.00 94.19 94 PHE A C 1
ATOM 753 O O . PHE A 1 94 ? -11.971 8.615 16.822 1.00 94.19 94 PHE A O 1
ATOM 760 N N . GLY A 1 95 ? -12.092 6.382 16.928 1.00 90.50 95 GLY A N 1
ATOM 761 C CA . GLY A 1 95 ? -13.556 6.322 16.933 1.00 90.50 95 GLY A CA 1
ATOM 762 C C . GLY A 1 95 ? -14.154 6.978 15.690 1.00 90.50 95 GLY A C 1
ATOM 763 O O . GLY A 1 95 ? -13.828 6.603 14.564 1.00 90.50 95 GLY A O 1
ATOM 764 N N . ASP A 1 96 ? -14.991 7.999 15.871 1.00 90.50 96 ASP A N 1
ATOM 765 C CA . ASP A 1 96 ? -15.603 8.760 14.772 1.00 90.50 96 ASP A CA 1
ATOM 766 C C . ASP A 1 96 ? -14.755 9.940 14.260 1.00 90.50 96 ASP A C 1
ATOM 768 O O . ASP A 1 96 ? -15.054 10.489 13.195 1.00 90.50 96 ASP A O 1
ATOM 772 N N . ASP A 1 97 ? -13.675 10.315 14.955 1.00 93.12 97 ASP A N 1
ATOM 773 C CA . ASP A 1 97 ? -12.831 11.456 14.580 1.00 93.12 97 ASP A CA 1
ATOM 774 C C . ASP A 1 97 ? -11.826 11.088 13.477 1.00 93.12 97 ASP A C 1
ATOM 776 O O . ASP A 1 97 ? -10.636 10.838 13.689 1.00 93.12 97 ASP A O 1
ATOM 780 N N . TYR A 1 98 ? -12.323 11.049 12.242 1.00 93.50 98 TYR A N 1
ATOM 781 C CA . TYR A 1 98 ? -11.491 10.772 11.077 1.00 93.50 98 TYR A CA 1
ATOM 782 C C . TYR A 1 98 ? -10.524 11.915 10.725 1.00 93.50 98 TYR A C 1
ATOM 784 O O . TYR A 1 98 ? -9.554 11.662 10.012 1.00 93.50 98 TYR A O 1
ATOM 792 N N . ILE A 1 99 ? -10.751 13.148 11.196 1.00 93.06 99 ILE A N 1
ATOM 793 C CA . ILE A 1 99 ? -9.893 14.300 10.874 1.00 93.06 99 ILE A CA 1
ATOM 794 C C . ILE A 1 99 ? -8.580 14.188 11.646 1.00 93.06 99 ILE A C 1
ATOM 796 O O . ILE A 1 99 ? -7.505 14.269 11.049 1.00 93.06 99 ILE A O 1
ATOM 800 N N . THR A 1 100 ? -8.656 13.924 12.952 1.00 94.81 100 THR A N 1
ATOM 801 C CA . THR A 1 100 ? -7.459 13.680 13.765 1.00 94.81 100 THR A CA 1
ATOM 802 C C . THR A 1 100 ? -6.700 12.453 13.257 1.00 94.81 100 THR A C 1
ATOM 804 O O . THR A 1 100 ? -5.476 12.500 13.131 1.00 94.81 100 THR A O 1
ATOM 807 N N . ALA A 1 101 ? -7.413 11.395 12.849 1.00 95.69 101 ALA A N 1
ATOM 808 C CA . ALA A 1 101 ? -6.790 10.222 12.239 1.00 95.69 101 ALA A CA 1
ATOM 809 C C . ALA A 1 101 ? -5.994 10.566 10.967 1.00 95.69 101 ALA A C 1
ATOM 811 O O . ALA A 1 101 ? -4.867 10.098 10.809 1.00 95.69 101 ALA A O 1
ATOM 812 N N . VAL A 1 102 ? -6.546 11.405 10.078 1.00 95.88 102 VAL A N 1
ATOM 813 C CA . VAL A 1 102 ? -5.847 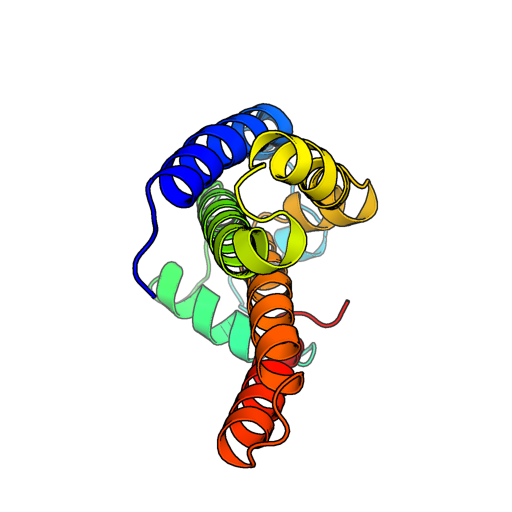11.891 8.875 1.00 95.88 102 VAL A CA 1
ATOM 814 C C . VAL A 1 102 ? -4.552 12.606 9.251 1.00 95.88 102 VAL A C 1
ATOM 816 O O . VAL A 1 102 ? -3.508 12.296 8.684 1.00 95.88 102 VAL A O 1
ATOM 819 N N . LEU A 1 103 ? -4.592 13.526 10.219 1.00 94.06 103 LEU A N 1
ATOM 820 C CA . LEU A 1 103 ? -3.411 14.285 10.639 1.00 94.06 103 LEU A CA 1
ATOM 821 C C . LEU A 1 103 ? -2.327 13.378 11.237 1.00 94.06 103 LEU A C 1
ATOM 823 O O . LEU A 1 103 ? -1.161 13.491 10.862 1.00 94.06 103 LEU A O 1
ATOM 827 N N . CYS A 1 104 ? -2.705 12.454 12.123 1.00 95.50 104 CYS A N 1
ATOM 828 C CA . CYS A 1 104 ? -1.768 11.517 12.742 1.00 95.50 104 CYS A CA 1
ATOM 829 C C . CYS A 1 104 ? -1.148 10.563 11.716 1.00 95.50 104 CYS A C 1
ATOM 831 O O . CYS A 1 104 ? 0.069 10.389 11.689 1.00 95.50 104 CYS A O 1
ATOM 833 N N . PHE A 1 105 ? -1.958 9.960 10.843 1.00 96.00 105 PHE A N 1
ATOM 834 C CA . PHE A 1 105 ? -1.449 9.033 9.835 1.00 96.00 105 PHE A CA 1
ATOM 835 C C . PHE A 1 105 ? -0.651 9.731 8.733 1.00 96.00 105 PHE A C 1
ATOM 837 O O . PHE A 1 105 ? 0.265 9.124 8.178 1.00 96.00 105 PHE A O 1
ATOM 844 N N . MET A 1 106 ? -0.916 11.011 8.458 1.00 95.06 106 MET A N 1
ATOM 845 C CA . MET A 1 106 ? -0.083 11.788 7.543 1.00 95.06 106 MET A CA 1
ATOM 846 C C . MET A 1 106 ? 1.362 11.885 8.039 1.00 95.06 106 MET A C 1
ATOM 848 O O . MET A 1 106 ? 2.271 11.851 7.222 1.00 95.06 106 MET A O 1
ATOM 852 N N . MET A 1 107 ? 1.605 11.930 9.355 1.00 92.62 107 MET A N 1
ATOM 853 C CA . MET A 1 107 ? 2.972 11.950 9.899 1.00 92.62 107 MET A CA 1
ATOM 854 C C . MET A 1 107 ? 3.748 10.662 9.607 1.00 92.62 107 MET A C 1
ATOM 856 O O . MET A 1 107 ? 4.970 10.703 9.497 1.00 92.62 107 MET A O 1
ATOM 860 N N . ILE A 1 108 ? 3.053 9.528 9.465 1.00 89.31 108 ILE A N 1
ATOM 861 C CA . ILE A 1 108 ? 3.674 8.249 9.093 1.00 89.31 108 ILE A CA 1
ATOM 862 C C . ILE A 1 108 ? 4.128 8.307 7.633 1.00 89.31 108 ILE A C 1
ATOM 864 O O . ILE A 1 108 ? 5.248 7.917 7.320 1.00 89.31 108 ILE A O 1
ATOM 868 N N . ILE A 1 109 ? 3.274 8.831 6.749 1.00 92.75 109 ILE A N 1
ATOM 869 C CA . ILE A 1 109 ? 3.553 8.893 5.309 1.00 92.75 109 ILE A CA 1
ATOM 870 C C . ILE A 1 109 ? 4.563 9.994 4.975 1.00 92.75 109 ILE A C 1
ATOM 872 O O . ILE A 1 109 ? 5.452 9.787 4.157 1.00 92.75 109 ILE A O 1
ATOM 876 N N . ALA A 1 110 ? 4.444 11.152 5.622 1.00 93.00 110 ALA A N 1
ATOM 877 C CA . ALA A 1 110 ? 5.300 12.312 5.397 1.00 93.00 110 ALA A CA 1
ATOM 878 C C . ALA A 1 110 ? 6.654 12.234 6.119 1.00 93.00 110 ALA A C 1
ATOM 880 O O . ALA A 1 110 ? 7.420 13.200 6.125 1.00 93.00 110 ALA A O 1
ATOM 881 N N . ASN A 1 111 ? 6.948 11.104 6.762 1.00 92.81 111 ASN A N 1
ATOM 882 C CA . ASN A 1 111 ? 8.240 10.874 7.377 1.00 92.81 111 ASN A CA 1
ATOM 883 C C . ASN A 1 111 ? 9.324 10.701 6.288 1.00 92.81 111 ASN A C 1
ATOM 885 O O . ASN A 1 111 ? 9.092 9.965 5.324 1.00 92.81 111 ASN A O 1
ATOM 889 N N . PRO A 1 112 ? 10.519 11.308 6.442 1.00 91.19 112 PRO A N 1
ATOM 890 C CA . PRO A 1 112 ? 11.587 11.224 5.442 1.00 91.19 112 PRO A CA 1
ATOM 891 C C . PRO A 1 112 ? 12.004 9.787 5.096 1.00 91.19 112 PRO A C 1
ATOM 893 O O . PRO A 1 112 ? 12.248 9.497 3.930 1.00 91.19 112 PRO A O 1
ATOM 896 N N . PHE A 1 113 ? 12.022 8.876 6.073 1.00 91.00 113 PHE A N 1
ATOM 897 C CA . PHE A 1 113 ? 12.371 7.470 5.851 1.00 91.00 113 PHE A CA 1
ATOM 898 C C . PHE A 1 113 ? 11.310 6.736 5.028 1.00 91.00 113 PHE A C 1
ATOM 900 O O . PHE A 1 113 ? 11.631 5.884 4.205 1.00 91.00 113 PHE A O 1
ATOM 907 N N . PHE A 1 114 ? 10.031 7.065 5.223 1.00 93.25 114 PHE A N 1
ATOM 908 C CA . PHE A 1 114 ? 8.967 6.412 4.467 1.00 93.25 114 PHE A CA 1
ATOM 909 C C . PHE A 1 114 ? 8.857 6.961 3.043 1.00 93.25 114 PHE A C 1
ATOM 911 O O . PHE A 1 114 ? 8.575 6.203 2.118 1.00 93.25 114 PHE A O 1
ATOM 918 N N . ILE A 1 115 ? 9.148 8.250 2.841 1.00 93.44 115 ILE A N 1
ATOM 919 C CA . ILE A 1 115 ? 9.207 8.840 1.500 1.00 93.44 115 ILE A CA 1
ATOM 920 C C . ILE A 1 115 ? 10.260 8.161 0.623 1.00 93.44 115 ILE A C 1
ATOM 922 O O . ILE A 1 115 ? 10.017 7.967 -0.566 1.00 93.44 115 ILE A O 1
ATOM 926 N N . GLU A 1 116 ? 11.401 7.771 1.195 1.00 93.19 116 GLU A N 1
ATOM 927 C CA . GLU A 1 116 ? 12.445 7.058 0.460 1.00 93.19 116 GLU A CA 1
ATOM 928 C C . GLU A 1 116 ? 11.916 5.719 -0.065 1.00 93.19 116 GLU A C 1
ATOM 930 O O . GLU A 1 116 ? 12.010 5.457 -1.261 1.00 93.19 116 GLU A O 1
ATOM 935 N N . ASN A 1 117 ? 11.237 4.937 0.782 1.00 94.31 117 ASN A N 1
ATOM 936 C CA . ASN A 1 117 ? 10.583 3.686 0.377 1.00 94.31 117 ASN A CA 1
ATOM 937 C C . ASN A 1 117 ? 9.553 3.901 -0.748 1.00 94.31 117 ASN A C 1
ATOM 939 O O . ASN A 1 117 ? 9.472 3.118 -1.692 1.00 94.31 117 ASN A O 1
ATOM 943 N N . LEU A 1 118 ? 8.769 4.981 -0.674 1.00 95.12 118 LEU A N 1
ATOM 944 C CA . LEU A 1 118 ? 7.791 5.332 -1.710 1.00 95.12 118 LEU A CA 1
ATOM 945 C C . LEU A 1 118 ? 8.436 5.782 -3.027 1.00 95.12 118 LEU A C 1
ATOM 947 O O . LEU A 1 118 ? 7.766 5.784 -4.058 1.00 95.12 118 LEU A O 1
ATOM 951 N N . SER A 1 119 ? 9.712 6.162 -3.005 1.00 94.88 119 SER A N 1
ATOM 952 C CA . SER A 1 119 ? 10.427 6.659 -4.180 1.00 94.88 119 SER A CA 1
ATOM 953 C C . SER A 1 119 ? 10.977 5.534 -5.069 1.00 94.88 119 SER A C 1
ATOM 955 O O . SER A 1 119 ? 11.368 5.807 -6.205 1.00 94.88 119 SER A O 1
ATOM 957 N N . TYR A 1 120 ? 10.972 4.279 -4.597 1.00 94.88 120 TYR A N 1
ATOM 958 C CA . TYR A 1 120 ? 11.354 3.114 -5.399 1.00 94.88 120 TYR A CA 1
ATOM 959 C C . TYR A 1 120 ? 10.274 2.767 -6.420 1.00 94.88 120 TYR A C 1
ATOM 961 O O . TYR A 1 120 ? 9.111 2.509 -6.083 1.00 94.88 120 TYR A O 1
ATOM 969 N N . LYS A 1 121 ? 10.671 2.691 -7.688 1.00 94.56 121 LYS A N 1
ATOM 970 C CA . LYS A 1 121 ? 9.745 2.437 -8.798 1.00 94.56 121 LYS A CA 1
ATOM 971 C C . LYS A 1 121 ? 9.173 1.026 -8.779 1.00 94.56 121 LYS A C 1
ATOM 973 O O . LYS A 1 121 ? 7.994 0.843 -9.080 1.00 94.56 121 LYS A O 1
ATOM 978 N N . TYR A 1 122 ? 9.986 0.044 -8.395 1.00 94.75 122 TYR A N 1
ATOM 979 C CA . TYR A 1 122 ? 9.571 -1.357 -8.360 1.00 94.75 122 TYR A CA 1
ATOM 980 C C . TYR A 1 122 ? 9.089 -1.776 -6.958 1.00 94.75 122 TYR A C 1
ATOM 982 O O . TYR A 1 122 ? 8.062 -2.446 -6.830 1.00 94.75 122 TYR A O 1
ATOM 990 N N . ASP A 1 123 ? 9.777 -1.330 -5.902 1.00 94.69 123 ASP A N 1
ATOM 991 C CA . ASP A 1 123 ? 9.572 -1.844 -4.536 1.00 94.69 123 ASP A CA 1
ATOM 992 C C . ASP A 1 123 ? 8.473 -1.120 -3.745 1.00 94.69 123 ASP A C 1
ATOM 994 O O . ASP A 1 123 ? 7.975 -1.661 -2.756 1.00 94.69 123 ASP A O 1
ATOM 998 N N . SER A 1 124 ? 8.039 0.072 -4.169 1.00 95.94 124 SER A N 1
ATOM 999 C CA . SER A 1 124 ? 7.062 0.877 -3.413 1.00 95.94 124 SER A CA 1
ATOM 1000 C C . SER A 1 124 ? 5.777 0.112 -3.070 1.00 95.94 124 SER A C 1
ATOM 1002 O O . SER A 1 124 ? 5.260 0.240 -1.956 1.00 95.94 124 SER A O 1
ATOM 1004 N N . LEU A 1 125 ? 5.282 -0.744 -3.973 1.00 97.31 125 LEU A N 1
ATOM 1005 C CA . LEU A 1 125 ? 4.122 -1.599 -3.708 1.00 97.31 125 LEU A CA 1
ATOM 1006 C C . LEU A 1 125 ? 4.393 -2.624 -2.601 1.00 97.31 125 LEU A C 1
ATOM 1008 O O . LEU A 1 125 ? 3.593 -2.756 -1.674 1.00 97.31 125 LEU A O 1
ATOM 1012 N N . THR A 1 126 ? 5.489 -3.375 -2.700 1.00 97.06 126 THR A N 1
ATOM 1013 C CA . THR A 1 126 ? 5.797 -4.472 -1.770 1.00 97.06 126 THR A CA 1
ATOM 1014 C C . THR A 1 126 ? 6.166 -3.931 -0.389 1.00 97.06 126 THR A C 1
ATOM 1016 O O . THR A 1 126 ? 5.730 -4.491 0.619 1.00 97.06 126 THR A O 1
ATOM 1019 N N . MET A 1 127 ? 6.844 -2.782 -0.327 1.00 96.56 127 MET A N 1
ATOM 1020 C CA . MET A 1 127 ? 7.105 -2.042 0.911 1.00 96.56 127 MET A CA 1
ATOM 1021 C C . MET A 1 127 ? 5.803 -1.543 1.563 1.00 96.56 127 MET A C 1
ATOM 1023 O O . MET A 1 127 ? 5.589 -1.772 2.755 1.00 96.56 127 MET A O 1
ATOM 1027 N N . CYS A 1 128 ? 4.881 -0.938 0.800 1.00 97.12 128 CYS A N 1
ATOM 1028 C CA . CYS A 1 128 ? 3.574 -0.524 1.331 1.00 97.12 128 CYS A CA 1
ATOM 1029 C C . CYS A 1 128 ? 2.738 -1.714 1.817 1.00 97.12 128 CYS A C 1
ATOM 1031 O O . CYS A 1 128 ? 2.096 -1.635 2.865 1.00 97.12 128 CYS A O 1
ATOM 1033 N N . LEU A 1 129 ? 2.748 -2.825 1.075 1.00 97.44 129 LEU A N 1
ATOM 1034 C CA . LEU A 1 129 ? 2.071 -4.059 1.469 1.00 97.44 129 LEU A CA 1
ATOM 1035 C C . LEU A 1 129 ? 2.641 -4.637 2.762 1.00 97.44 129 LEU A C 1
ATOM 1037 O O . LEU A 1 129 ? 1.863 -5.091 3.598 1.00 97.44 129 LEU A O 1
ATOM 1041 N N . SER A 1 130 ? 3.963 -4.588 2.955 1.00 97.00 130 SER A N 1
ATOM 1042 C CA . SER A 1 130 ? 4.594 -5.018 4.206 1.00 97.00 130 SER A CA 1
ATOM 1043 C C . SER A 1 130 ? 4.029 -4.236 5.399 1.00 97.00 130 SER A C 1
ATOM 1045 O O . SER A 1 130 ? 3.554 -4.829 6.370 1.00 97.00 130 SER A O 1
ATOM 1047 N N . VAL A 1 131 ? 3.946 -2.905 5.288 1.00 95.75 131 VAL A N 1
ATOM 1048 C CA . VAL A 1 131 ? 3.350 -2.055 6.335 1.00 95.75 131 VAL A CA 1
ATOM 1049 C C . VAL A 1 131 ? 1.854 -2.329 6.518 1.00 95.75 131 VAL A C 1
ATOM 1051 O O . VAL A 1 131 ? 1.373 -2.455 7.642 1.00 95.75 131 VAL A O 1
ATOM 1054 N N . ALA A 1 132 ? 1.098 -2.478 5.432 1.00 96.25 132 ALA A N 1
ATOM 1055 C CA . ALA A 1 132 ? -0.330 -2.770 5.512 1.00 96.25 132 ALA A CA 1
ATOM 1056 C C . ALA A 1 132 ? -0.612 -4.106 6.222 1.00 96.25 132 ALA A C 1
ATOM 1058 O O . ALA A 1 132 ? -1.492 -4.197 7.084 1.00 96.25 132 ALA A O 1
ATOM 1059 N N . ILE A 1 133 ? 0.161 -5.143 5.895 1.00 96.81 133 ILE A N 1
ATOM 1060 C CA . ILE A 1 133 ? 0.042 -6.470 6.501 1.00 96.81 133 ILE A CA 1
ATOM 1061 C C . ILE A 1 133 ? 0.499 -6.441 7.962 1.00 96.81 133 ILE A C 1
ATOM 1063 O O . ILE A 1 133 ? -0.145 -7.080 8.795 1.00 96.81 133 ILE A O 1
ATOM 1067 N N . SER A 1 134 ? 1.538 -5.677 8.314 1.00 95.62 134 SER A N 1
ATOM 1068 C CA . SER A 1 134 ? 1.985 -5.553 9.708 1.00 95.62 134 SER A CA 1
ATOM 1069 C C . SER A 1 134 ? 0.934 -4.868 10.594 1.00 95.62 134 SER A C 1
ATOM 1071 O O . SER A 1 134 ? 0.675 -5.329 11.711 1.00 95.62 134 SER A O 1
ATOM 1073 N N . ILE A 1 135 ? 0.218 -3.859 10.076 1.00 94.50 135 ILE A N 1
ATOM 1074 C CA . ILE A 1 135 ? -0.939 -3.251 10.756 1.00 94.50 135 ILE A CA 1
ATOM 1075 C C . ILE A 1 135 ? -2.022 -4.310 11.004 1.00 94.50 135 ILE A C 1
ATOM 1077 O O . ILE A 1 135 ? -2.528 -4.439 12.124 1.00 94.50 135 ILE A O 1
ATOM 1081 N N . MET A 1 136 ? -2.356 -5.115 9.991 1.00 94.00 136 MET A N 1
ATOM 1082 C CA . MET A 1 136 ? -3.349 -6.188 10.128 1.00 94.00 136 MET A CA 1
ATOM 1083 C C . MET A 1 136 ? -2.916 -7.259 11.138 1.00 94.00 136 MET A C 1
ATOM 1085 O O . MET A 1 136 ? -3.737 -7.686 11.958 1.00 94.00 136 MET A O 1
ATOM 1089 N N . ALA A 1 137 ? -1.641 -7.658 11.108 1.00 94.56 137 ALA A N 1
ATOM 1090 C CA . ALA A 1 137 ? -1.052 -8.615 12.037 1.00 94.56 137 ALA A CA 1
ATOM 1091 C C . ALA A 1 137 ? -1.142 -8.102 13.478 1.00 94.56 137 ALA A C 1
ATOM 1093 O O . ALA A 1 137 ? -1.635 -8.817 14.347 1.00 94.56 137 ALA A O 1
ATOM 1094 N N . SER A 1 138 ? -0.777 -6.836 13.718 1.00 92.00 138 SER A N 1
ATOM 1095 C CA . SER A 1 138 ? -0.798 -6.228 15.055 1.00 92.00 138 SER A CA 1
ATOM 1096 C C . SER A 1 138 ? -2.189 -6.267 15.699 1.00 92.00 138 SER A C 1
ATOM 1098 O O . SER A 1 138 ? -2.331 -6.642 16.863 1.00 92.00 138 SER A O 1
ATOM 1100 N N . ARG A 1 139 ? -3.245 -5.982 14.923 1.00 90.44 139 ARG A N 1
ATOM 1101 C CA . ARG A 1 139 ? -4.625 -6.038 15.419 1.00 90.44 139 ARG A CA 1
ATOM 1102 C C . ARG A 1 139 ? -5.058 -7.466 15.732 1.00 90.44 139 ARG A C 1
ATOM 1104 O O . ARG A 1 139 ? -5.796 -7.682 16.690 1.00 90.44 139 ARG A O 1
ATOM 1111 N N . LYS A 1 140 ? -4.626 -8.445 14.933 1.00 91.00 140 LYS A N 1
ATOM 1112 C CA . LYS A 1 140 ? -4.929 -9.860 15.185 1.00 91.00 140 LYS A CA 1
ATOM 1113 C C . LYS A 1 140 ? -4.204 -10.385 16.421 1.00 91.00 140 LYS A C 1
ATOM 1115 O O . LYS A 1 140 ? -4.838 -11.068 17.218 1.00 91.00 140 LYS A O 1
ATOM 1120 N N . SER A 1 141 ? -2.964 -9.962 16.654 1.00 90.56 141 SER A N 1
ATOM 1121 C CA . SER A 1 141 ? -2.190 -10.312 17.853 1.00 90.56 141 SER A CA 1
ATOM 1122 C C . SER A 1 141 ? -2.804 -9.825 19.167 1.00 90.56 141 SER A C 1
ATOM 1124 O O . SER A 1 141 ? -2.458 -10.342 20.225 1.00 90.56 141 SER A O 1
ATOM 1126 N N . TYR A 1 142 ? -3.706 -8.838 19.133 1.00 87.75 142 TYR A N 1
ATOM 1127 C CA . TYR A 1 142 ? -4.351 -8.328 20.346 1.00 87.75 142 TYR A CA 1
ATOM 1128 C C . TYR A 1 142 ? -5.316 -9.344 20.985 1.00 87.75 142 TYR A C 1
ATOM 1130 O O . TYR A 1 142 ? -5.501 -9.352 22.202 1.00 87.75 142 TYR A O 1
ATOM 1138 N N . SER A 1 143 ? -5.921 -10.227 20.184 1.00 86.81 143 SER A N 1
ATOM 1139 C CA . SER A 1 143 ? -6.771 -11.304 20.700 1.00 86.81 143 SER A CA 1
ATOM 1140 C C . SER A 1 143 ? -5.926 -12.508 21.117 1.00 86.81 143 SER A C 1
ATOM 1142 O O . SER A 1 143 ? -5.039 -12.941 20.387 1.00 86.81 143 SER A O 1
ATOM 1144 N N . ARG A 1 144 ? -6.241 -13.094 22.279 1.00 84.81 144 ARG A N 1
ATOM 1145 C CA . ARG A 1 144 ? -5.574 -14.306 22.792 1.00 84.81 144 ARG A CA 1
ATOM 1146 C C . ARG A 1 144 ? -6.121 -15.609 22.202 1.00 84.81 144 ARG A C 1
ATOM 1148 O O . ARG A 1 144 ? -5.681 -16.688 22.590 1.00 84.81 144 ARG A O 1
ATOM 1155 N N . GLU A 1 145 ? -7.088 -15.533 21.294 1.00 93.75 145 GLU A N 1
ATOM 1156 C CA . GLU A 1 145 ? -7.599 -16.712 20.599 1.00 93.75 145 GLU A CA 1
ATOM 1157 C C . GLU A 1 145 ? -6.512 -17.331 19.712 1.00 93.75 145 GLU A C 1
ATOM 1159 O O . GLU A 1 145 ? -5.861 -16.639 18.928 1.00 93.75 145 GLU A O 1
ATOM 1164 N N . ILE A 1 146 ? -6.360 -18.656 19.784 1.00 92.69 146 ILE A N 1
ATOM 1165 C CA . ILE A 1 146 ? -5.338 -19.405 19.033 1.00 92.69 146 ILE A CA 1
ATOM 1166 C C . ILE A 1 146 ? -5.450 -19.149 17.524 1.00 92.69 146 ILE A C 1
ATOM 1168 O O . ILE A 1 146 ? -4.439 -18.991 16.846 1.00 92.69 146 ILE A O 1
ATOM 1172 N N . SER A 1 147 ? -6.672 -19.047 16.996 1.00 93.75 147 SER A N 1
ATOM 1173 C CA . SER A 1 147 ? -6.923 -18.718 15.588 1.00 93.75 147 SER A CA 1
ATOM 1174 C C . SER A 1 147 ? -6.314 -17.370 15.191 1.00 93.75 147 SER A C 1
ATOM 1176 O O . SER A 1 147 ? -5.645 -17.276 14.164 1.00 93.75 147 SER A O 1
ATOM 1178 N N . ASN A 1 148 ? -6.491 -16.333 16.014 1.00 94.25 148 ASN A N 1
ATOM 1179 C CA . ASN A 1 148 ? -5.941 -15.006 15.751 1.00 94.25 148 ASN A CA 1
ATOM 1180 C C . ASN A 1 148 ? -4.415 -14.985 15.896 1.00 94.25 148 ASN A C 1
ATOM 1182 O O . ASN A 1 148 ? -3.758 -14.303 15.113 1.00 94.25 148 ASN A O 1
ATOM 1186 N N . ILE A 1 149 ? -3.852 -15.779 16.812 1.00 93.88 149 ILE A N 1
ATOM 1187 C CA . ILE A 1 149 ? -2.399 -15.961 16.941 1.00 93.88 149 ILE A CA 1
ATOM 1188 C C . ILE A 1 149 ? -1.821 -16.613 15.677 1.00 93.88 149 ILE A C 1
ATOM 1190 O O . ILE A 1 149 ? -0.854 -16.101 15.120 1.00 93.88 149 ILE A O 1
ATOM 1194 N N . ILE A 1 150 ? -2.428 -17.694 15.174 1.00 95.88 150 ILE A N 1
ATOM 1195 C CA . ILE A 1 150 ? -1.979 -18.364 13.938 1.00 95.88 150 ILE A CA 1
ATOM 1196 C C . ILE A 1 150 ? -2.043 -17.402 12.745 1.00 95.88 150 ILE A C 1
ATOM 1198 O O . ILE A 1 150 ? -1.095 -17.317 11.959 1.00 95.88 150 ILE A O 1
ATOM 1202 N N . ILE A 1 151 ? -3.138 -16.643 12.624 1.00 96.19 151 ILE A N 1
ATOM 1203 C CA . ILE A 1 151 ? -3.291 -15.626 11.575 1.00 96.19 151 ILE A CA 1
ATOM 1204 C C . ILE A 1 151 ? -2.199 -14.563 11.706 1.00 96.19 151 ILE A C 1
ATOM 1206 O O . ILE A 1 151 ? -1.557 -14.237 10.713 1.00 96.19 151 ILE A O 1
ATOM 1210 N N . ALA A 1 152 ? -1.954 -14.048 12.911 1.00 95.31 152 ALA A N 1
ATOM 1211 C CA . ALA A 1 152 ? -0.926 -13.046 13.146 1.00 95.31 152 ALA A CA 1
ATOM 1212 C C . ALA A 1 152 ? 0.471 -13.559 12.778 1.00 95.31 152 ALA A C 1
ATOM 1214 O O . ALA A 1 152 ? 1.179 -12.874 12.053 1.00 95.31 152 ALA A O 1
ATOM 1215 N N . VAL A 1 153 ? 0.843 -14.778 13.184 1.00 95.75 153 VAL A N 1
ATOM 1216 C CA . VAL A 1 153 ? 2.127 -15.400 12.808 1.00 95.75 153 VAL A CA 1
ATOM 1217 C C . VAL A 1 153 ? 2.255 -15.529 11.290 1.00 95.75 153 VAL A C 1
ATOM 1219 O O . VAL A 1 153 ? 3.292 -15.189 10.726 1.00 95.75 153 VAL A O 1
ATOM 1222 N N . THR A 1 154 ? 1.191 -15.966 10.615 1.00 97.00 154 THR A N 1
ATOM 1223 C CA . THR A 1 154 ? 1.180 -16.106 9.151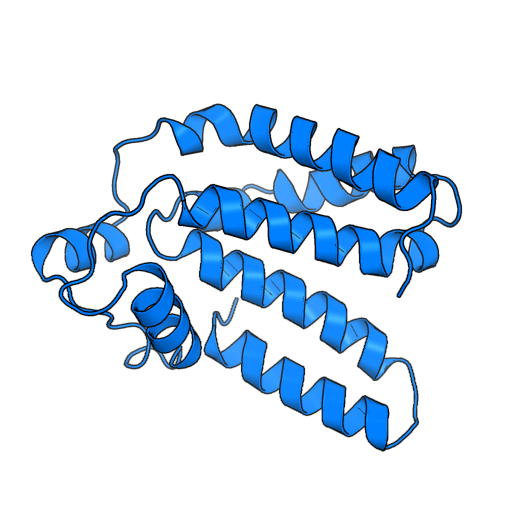 1.00 97.00 154 THR A CA 1
ATOM 1224 C C . THR A 1 154 ? 1.362 -14.753 8.459 1.00 97.00 154 THR A C 1
ATOM 1226 O O . THR A 1 154 ? 2.187 -14.627 7.557 1.00 97.00 154 THR A O 1
ATOM 1229 N N . LEU A 1 155 ? 0.634 -13.724 8.905 1.00 96.75 155 LEU A N 1
ATOM 1230 C CA . LEU A 1 155 ? 0.780 -12.359 8.394 1.00 96.75 155 LEU A CA 1
ATOM 1231 C C . LEU A 1 155 ? 2.174 -11.793 8.696 1.00 96.75 155 LEU A C 1
ATOM 1233 O O . LEU A 1 155 ? 2.728 -11.080 7.864 1.00 96.75 155 LEU A O 1
ATOM 1237 N N . THR A 1 156 ? 2.765 -12.153 9.837 1.00 95.94 156 THR A N 1
ATOM 1238 C CA . THR A 1 156 ? 4.132 -11.763 10.190 1.00 95.94 156 THR A CA 1
ATOM 1239 C C . THR A 1 156 ? 5.154 -12.327 9.217 1.00 95.94 156 THR A C 1
ATOM 1241 O O . THR A 1 156 ? 5.968 -11.585 8.675 1.00 95.94 156 THR A O 1
ATOM 1244 N N . ILE A 1 157 ? 5.071 -13.625 8.922 1.00 96.50 157 ILE A N 1
ATOM 1245 C CA . ILE A 1 157 ? 5.922 -14.260 7.909 1.00 96.50 157 ILE A CA 1
ATOM 1246 C C . ILE A 1 157 ? 5.701 -13.600 6.541 1.00 96.50 157 ILE A C 1
ATOM 1248 O O . ILE A 1 157 ? 6.665 -13.342 5.821 1.00 96.50 157 ILE A O 1
ATOM 1252 N N . ALA A 1 158 ? 4.450 -13.284 6.195 1.00 96.94 158 ALA A N 1
ATOM 1253 C CA . ALA A 1 158 ? 4.117 -12.653 4.924 1.00 96.94 158 ALA A CA 1
ATOM 1254 C C . ALA A 1 158 ? 4.732 -11.252 4.776 1.00 96.94 158 ALA A C 1
ATOM 1256 O O . ALA A 1 158 ? 5.360 -10.994 3.751 1.00 96.94 158 ALA A O 1
ATOM 1257 N N . TYR A 1 159 ? 4.617 -10.363 5.775 1.00 96.19 159 TYR A N 1
ATOM 1258 C CA . TYR A 1 159 ? 5.216 -9.025 5.660 1.00 96.19 159 TYR A CA 1
ATOM 1259 C C . TYR A 1 159 ? 6.748 -9.083 5.668 1.00 96.19 159 TYR A C 1
ATOM 1261 O O . TYR A 1 159 ? 7.385 -8.394 4.873 1.00 96.19 159 TYR A O 1
ATOM 1269 N N . LEU A 1 160 ? 7.346 -9.976 6.469 1.00 95.62 160 LEU A N 1
ATOM 1270 C CA . LEU A 1 160 ? 8.794 -10.212 6.451 1.00 95.62 160 LEU A CA 1
ATOM 1271 C C . LEU A 1 160 ? 9.277 -10.777 5.109 1.00 95.62 160 LEU A C 1
ATOM 1273 O O . LEU A 1 160 ? 10.423 -10.563 4.742 1.00 95.62 160 LEU A O 1
ATOM 1277 N N . SER A 1 161 ? 8.414 -11.466 4.359 1.00 96.94 161 SER A N 1
ATOM 1278 C CA . SER A 1 161 ? 8.721 -11.970 3.013 1.00 96.94 161 SER A CA 1
ATOM 1279 C C . SER A 1 161 ? 8.519 -10.927 1.907 1.00 96.94 161 SER A C 1
ATOM 1281 O O . SER A 1 161 ? 8.816 -11.211 0.746 1.00 96.94 161 SER A O 1
ATOM 1283 N N . LEU A 1 162 ? 7.986 -9.746 2.237 1.00 96.19 162 LEU A N 1
ATOM 1284 C CA . LEU A 1 162 ? 7.832 -8.615 1.318 1.00 96.19 162 LEU A CA 1
ATOM 1285 C C . LEU A 1 162 ? 8.947 -7.601 1.505 1.00 96.19 162 LEU A C 1
ATOM 1287 O O . LEU A 1 162 ? 9.605 -7.224 0.540 1.00 96.19 162 LEU A O 1
ATOM 1291 N N . TYR A 1 163 ? 9.138 -7.160 2.745 1.00 93.81 163 TYR A N 1
ATOM 1292 C CA . TYR A 1 163 ? 10.150 -6.183 3.105 1.00 93.81 163 TYR A CA 1
ATOM 1293 C C . TYR A 1 163 ? 10.413 -6.239 4.609 1.00 93.81 163 TYR A C 1
ATOM 1295 O O . TYR A 1 163 ? 9.471 -6.105 5.398 1.00 93.81 163 TYR A O 1
ATOM 1303 N N . GLN A 1 164 ? 11.676 -6.428 4.997 1.00 81.62 164 GLN A N 1
ATOM 1304 C CA . GLN A 1 164 ? 12.124 -6.275 6.378 1.00 81.62 164 GLN A CA 1
ATOM 1305 C C . GLN A 1 164 ? 12.650 -4.843 6.530 1.00 81.62 164 GLN A C 1
ATOM 1307 O O . GLN A 1 164 ? 13.655 -4.498 5.915 1.00 81.62 164 GLN A O 1
ATOM 1312 N N . ALA A 1 165 ? 11.919 -4.003 7.265 1.00 54.94 165 ALA A N 1
ATOM 1313 C CA . ALA A 1 165 ? 12.386 -2.666 7.633 1.00 54.94 165 ALA A CA 1
ATOM 1314 C C . ALA A 1 165 ? 13.418 -2.740 8.765 1.00 54.94 165 ALA A C 1
ATOM 1316 O O . ALA A 1 165 ? 13.258 -3.630 9.636 1.00 54.94 165 ALA A O 1
#

Sequence (165 aa):
MTFNRNDKMFVSIFLSLVLIYTFPLLTQQAYYIDDLGRSLYGGLGWSENGRPLADVIFYIINFGLPITDLSPLPLILGLTVLVISLAYIRDYLFGDDYITAVLCFMMIIANPFFIENLSYKYDSLTMCLSVAISIMASRKSYSREISNIIIAVTLTIAYLSLYQA

Foldseek 3Di:
DDQDPLLVVLLVVLLVVLCVVCVVLLVDPDADPVLVVLQVPLDQCLVVVLQVLLSVVQCVVQVHDSGHQPGPVLLSLLSSLLSNLLSVCCCVVPNSPSVVSSVVVVCVCPPPVNSVCSNHRRLVNLLSLLVSLQSVLVVLVVDPDPVSVVSSVVSNSNSSSSDDD

pLDDT: mean 93.38, std 5.32, range [54.94, 97.81]

Organism: Salmonella senftenberg (NCBI:txid28150)

Secondary structure (DSSP, 8-state):
----HHHHHHHHHHHHHHHHHTHHHHH--PPPHHHHHHHHH----SGGGT-HHHHHHHHHHHTSSS----TTHHHHHHHHHHHHHHHHHHHHHHTT-HHHHHHHHHHHHTSHHHHHHHT-TTTHHHHHHHHHHHHHHHHHHTS--HHHHHHHHHHHHHHHTT---